Protein AF-A0A2A7E1B2-F1 (afdb_monomer_lite)

Structure (mmCIF, N/CA/C/O backbone):
data_AF-A0A2A7E1B2-F1
#
_entry.id   AF-A0A2A7E1B2-F1
#
loop_
_atom_site.group_PDB
_atom_site.id
_atom_site.type_symbol
_atom_site.label_atom_id
_atom_site.label_alt_id
_atom_site.label_comp_id
_atom_site.label_asym_id
_atom_site.label_entity_id
_atom_site.label_seq_id
_atom_site.pdbx_PDB_ins_code
_atom_site.Cartn_x
_atom_site.Cartn_y
_atom_site.Cartn_z
_atom_site.occupancy
_atom_site.B_iso_or_equiv
_atom_site.auth_seq_id
_atom_site.auth_comp_id
_atom_site.auth_asym_id
_atom_site.auth_atom_id
_atom_site.pdbx_PDB_model_num
ATOM 1 N N . MET A 1 1 ? -1.905 -2.156 -17.313 1.00 76.38 1 MET A N 1
ATOM 2 C CA . MET A 1 1 ? -1.564 -1.532 -16.028 1.00 76.38 1 MET A CA 1
ATOM 3 C C . MET A 1 1 ? -2.822 -1.446 -15.202 1.00 76.38 1 MET A C 1
ATOM 5 O O . MET A 1 1 ? -3.776 -0.802 -15.631 1.00 76.38 1 MET A O 1
ATOM 9 N N . THR A 1 2 ? -2.856 -2.182 -14.099 1.00 91.81 2 THR A N 1
ATOM 10 C CA . THR A 1 2 ? -3.909 -2.082 -13.088 1.00 91.81 2 THR A CA 1
ATOM 11 C C . THR A 1 2 ? -3.585 -0.944 -12.125 1.00 91.81 2 THR A C 1
ATOM 13 O O . THR A 1 2 ? -2.469 -0.430 -12.110 1.00 91.81 2 THR A O 1
ATOM 16 N N . ILE A 1 3 ? -4.558 -0.536 -11.311 1.00 88.44 3 ILE A N 1
ATOM 17 C CA . ILE A 1 3 ? -4.289 0.430 -10.243 1.00 88.44 3 ILE A CA 1
ATOM 18 C C . ILE A 1 3 ? -3.261 -0.108 -9.234 1.00 88.44 3 ILE A C 1
ATOM 20 O O . ILE A 1 3 ? -2.522 0.690 -8.672 1.00 88.44 3 ILE A O 1
ATOM 24 N N . GLY A 1 4 ? -3.164 -1.435 -9.072 1.00 87.31 4 GLY A N 1
ATOM 25 C CA . GLY A 1 4 ? -2.124 -2.082 -8.268 1.00 87.31 4 GLY A CA 1
ATOM 26 C C . GLY A 1 4 ? -0.732 -1.776 -8.809 1.00 87.31 4 GLY A C 1
ATOM 27 O O . GLY A 1 4 ? 0.071 -1.194 -8.098 1.00 87.31 4 GLY A O 1
ATOM 28 N N . ASP A 1 5 ? -0.512 -2.009 -10.105 1.00 91.75 5 ASP A N 1
ATOM 29 C CA . ASP A 1 5 ? 0.786 -1.765 -10.752 1.00 91.75 5 ASP A CA 1
ATOM 30 C C . ASP A 1 5 ? 1.251 -0.299 -10.598 1.00 91.75 5 ASP A C 1
ATOM 32 O O . ASP A 1 5 ? 2.441 -0.018 -10.471 1.00 91.75 5 ASP A O 1
ATOM 36 N N . CYS A 1 6 ? 0.313 0.656 -10.613 1.00 90.44 6 CYS A N 1
ATOM 37 C CA . CYS A 1 6 ? 0.623 2.073 -10.409 1.00 90.44 6 CYS A CA 1
ATOM 38 C C . CYS A 1 6 ? 0.982 2.398 -8.952 1.00 90.44 6 CYS A C 1
ATOM 40 O O . CYS A 1 6 ? 1.826 3.261 -8.715 1.00 90.44 6 CYS A O 1
ATOM 42 N N . LEU A 1 7 ? 0.312 1.759 -7.990 1.00 87.62 7 LEU A N 1
ATOM 43 C CA . LEU A 1 7 ? 0.581 1.941 -6.564 1.00 87.62 7 LEU A CA 1
ATOM 44 C C . LEU A 1 7 ? 1.924 1.321 -6.181 1.00 87.62 7 LEU A C 1
ATOM 46 O 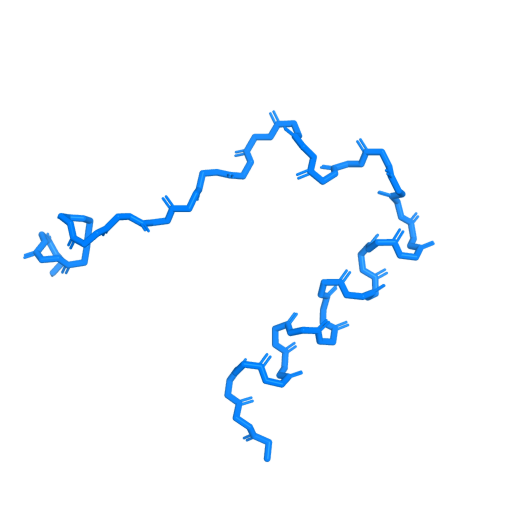O . LEU A 1 7 ? 2.705 1.984 -5.507 1.00 87.62 7 LEU A O 1
ATOM 50 N N . ASP A 1 8 ? 2.221 0.129 -6.697 1.00 87.81 8 ASP A N 1
ATOM 51 C CA . ASP A 1 8 ? 3.493 -0.561 -6.475 1.00 87.81 8 ASP A CA 1
ATOM 52 C C . ASP A 1 8 ? 4.679 0.282 -6.981 1.00 87.81 8 ASP A C 1
ATOM 54 O O . ASP A 1 8 ? 5.684 0.426 -6.290 1.00 87.81 8 ASP A O 1
ATOM 58 N N . TYR A 1 9 ? 4.540 0.938 -8.142 1.00 89.75 9 TYR A N 1
ATOM 59 C CA . TYR A 1 9 ? 5.557 1.861 -8.666 1.00 89.75 9 TYR A CA 1
ATOM 60 C C . TYR A 1 9 ? 5.810 3.073 -7.752 1.00 89.75 9 TYR A C 1
ATOM 62 O O . TYR A 1 9 ? 6.941 3.547 -7.620 1.00 89.75 9 TYR A O 1
ATOM 70 N N . ILE A 1 10 ? 4.751 3.617 -7.146 1.00 87.38 10 ILE A N 1
ATOM 71 C CA . ILE A 1 10 ? 4.865 4.754 -6.227 1.00 87.38 10 ILE A CA 1
ATOM 72 C C . ILE A 1 10 ? 5.539 4.312 -4.928 1.00 87.38 10 ILE A C 1
ATOM 74 O O . ILE A 1 10 ? 6.388 5.050 -4.428 1.00 87.38 10 ILE A O 1
ATOM 78 N N . ASP A 1 11 ? 5.185 3.134 -4.415 1.00 85.19 11 ASP A N 1
ATOM 79 C CA . ASP A 1 11 ? 5.782 2.563 -3.205 1.00 85.19 11 ASP A CA 1
ATOM 80 C C . ASP A 1 11 ? 7.287 2.349 -3.410 1.00 85.19 11 ASP A C 1
ATOM 82 O O . ASP A 1 11 ? 8.093 2.928 -2.685 1.00 85.19 11 ASP A O 1
ATOM 86 N N . GLU A 1 12 ? 7.684 1.688 -4.503 1.00 86.31 12 GLU A N 1
ATOM 87 C CA . GLU A 1 12 ? 9.095 1.466 -4.857 1.00 86.31 12 GLU A CA 1
ATOM 88 C C . GLU A 1 12 ? 9.879 2.790 -4.980 1.00 86.31 12 GLU A C 1
ATOM 90 O O . GLU A 1 12 ? 11.018 2.922 -4.517 1.00 86.31 12 GLU A O 1
ATOM 95 N N . TYR A 1 13 ? 9.265 3.821 -5.571 1.00 86.62 13 TYR A N 1
ATOM 96 C CA . TYR A 1 13 ? 9.875 5.147 -5.673 1.00 86.62 13 TYR A CA 1
ATOM 97 C C . TYR A 1 13 ? 10.063 5.824 -4.304 1.00 86.62 13 TYR A C 1
ATOM 99 O O . TYR A 1 13 ? 11.069 6.509 -4.076 1.00 86.62 13 TYR A O 1
ATOM 107 N N . VAL A 1 14 ? 9.098 5.673 -3.395 1.00 84.31 14 VAL A N 1
ATOM 108 C CA . VAL A 1 14 ? 9.146 6.243 -2.043 1.00 84.31 14 VAL A CA 1
ATOM 109 C C . VAL A 1 14 ? 10.166 5.501 -1.176 1.00 84.31 14 VAL A C 1
ATOM 111 O O . VAL A 1 14 ? 10.978 6.175 -0.529 1.00 84.31 14 VAL A O 1
ATOM 114 N N . GLU A 1 15 ? 10.199 4.167 -1.239 1.00 83.88 15 GLU A N 1
ATOM 115 C CA . GLU A 1 15 ? 11.185 3.290 -0.587 1.00 83.88 15 GLU A CA 1
ATOM 116 C C . GLU A 1 15 ? 12.615 3.717 -0.932 1.00 83.88 15 GLU A C 1
ATOM 118 O O . GLU A 1 15 ? 13.435 3.999 -0.049 1.00 83.88 15 GLU A O 1
ATOM 123 N N . LEU A 1 16 ? 12.901 3.846 -2.234 1.00 85.38 16 LEU A N 1
ATOM 124 C CA . LEU A 1 16 ? 14.228 4.191 -2.742 1.00 85.38 16 LEU A CA 1
ATOM 125 C C . LEU A 1 16 ? 14.693 5.572 -2.260 1.00 85.38 16 LEU A C 1
ATOM 127 O O . LEU A 1 16 ? 15.886 5.807 -2.049 1.00 85.38 16 LEU A O 1
ATOM 131 N N . ARG A 1 17 ? 13.756 6.512 -2.104 1.00 82.56 17 ARG A N 1
ATOM 132 C CA . ARG A 1 17 ? 14.066 7.909 -1.789 1.00 82.56 17 ARG A CA 1
ATOM 133 C C . ARG A 1 17 ? 14.077 8.197 -0.290 1.00 82.56 17 ARG A C 1
ATOM 135 O O . ARG A 1 17 ? 14.703 9.178 0.119 1.00 82.56 17 ARG A O 1
ATOM 142 N N . ASN A 1 18 ? 13.369 7.416 0.527 1.00 78.81 18 ASN A N 1
ATOM 143 C CA . ASN A 1 18 ? 13.268 7.677 1.960 1.00 78.81 18 ASN A CA 1
ATOM 144 C C . ASN A 1 18 ? 13.003 6.406 2.797 1.00 78.81 18 ASN A C 1
ATOM 1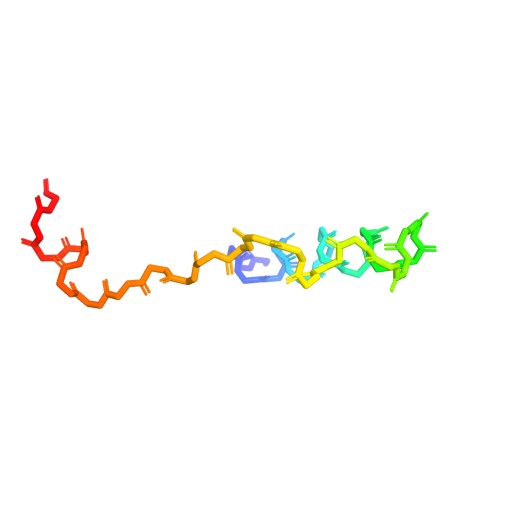46 O O . ASN A 1 18 ? 11.929 6.260 3.385 1.00 78.81 18 ASN A O 1
ATOM 150 N N . PRO A 1 19 ? 14.016 5.536 2.963 1.00 66.62 19 PRO A N 1
ATOM 151 C CA . PRO A 1 19 ? 13.860 4.191 3.534 1.00 66.62 19 PRO A CA 1
ATOM 152 C C . PRO A 1 19 ? 13.455 4.151 5.021 1.00 66.62 19 PRO A C 1
ATOM 154 O O . PRO A 1 19 ? 13.270 3.083 5.589 1.00 66.62 19 PRO A O 1
ATOM 157 N N . LYS A 1 20 ? 13.355 5.305 5.697 1.00 65.81 20 LYS A N 1
ATOM 158 C CA . LYS A 1 20 ? 12.956 5.413 7.114 1.00 65.81 20 LYS A CA 1
ATOM 159 C C . LYS A 1 20 ? 11.524 5.910 7.321 1.00 65.81 20 LYS A C 1
ATOM 161 O O . LYS A 1 20 ? 11.080 5.976 8.461 1.00 65.81 20 LYS A O 1
ATOM 166 N N . LYS A 1 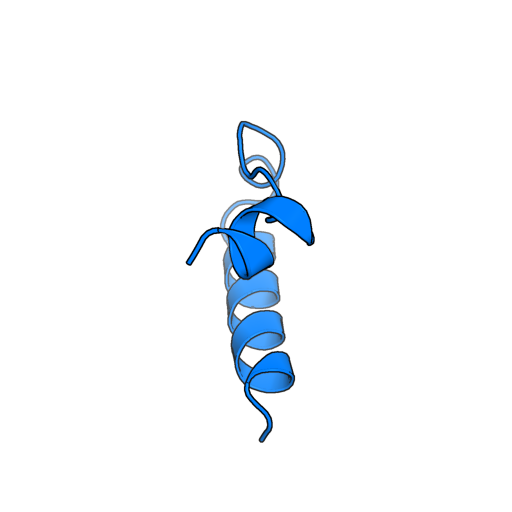21 ? 10.821 6.319 6.259 1.00 63.53 21 LYS A N 1
ATOM 167 C CA . LYS A 1 21 ? 9.554 7.061 6.378 1.00 63.53 21 LYS A CA 1
ATOM 168 C C . LYS A 1 21 ? 8.302 6.181 6.356 1.00 63.53 21 LYS A C 1
ATOM 170 O O . LYS A 1 21 ? 7.212 6.670 6.632 1.00 63.53 21 LYS A O 1
ATOM 175 N N . GLU A 1 22 ? 8.454 4.901 6.041 1.00 58.69 22 GLU A N 1
ATOM 176 C CA . GLU A 1 22 ? 7.336 4.018 5.690 1.00 58.69 22 GLU A CA 1
ATOM 177 C C . GLU A 1 22 ? 6.493 3.546 6.868 1.00 58.69 22 GLU A C 1
ATOM 179 O O . GLU A 1 22 ? 5.350 3.140 6.690 1.00 58.69 22 GLU A O 1
ATOM 184 N N . GLN A 1 23 ? 7.031 3.610 8.083 1.00 57.19 23 GLN A N 1
ATOM 185 C CA . GLN A 1 23 ? 6.390 2.975 9.233 1.00 57.19 23 GLN A CA 1
ATOM 186 C C . GLN A 1 23 ? 5.717 3.954 10.189 1.00 57.19 23 GLN A C 1
ATOM 188 O O . GLN A 1 23 ? 5.045 3.514 11.118 1.00 57.19 23 GLN A O 1
ATOM 193 N N . GLU A 1 24 ? 5.877 5.268 10.004 1.00 56.53 24 GLU A N 1
ATOM 194 C CA . GLU A 1 24 ? 5.528 6.176 11.095 1.00 56.53 24 GLU A CA 1
ATOM 195 C C . GLU A 1 24 ? 4.029 6.409 11.287 1.00 56.53 24 GLU A C 1
ATOM 197 O O . GLU A 1 24 ? 3.679 6.731 12.413 1.00 56.53 24 GLU A O 1
ATOM 202 N N . ASN A 1 25 ? 3.132 6.244 10.294 1.00 58.50 25 ASN A N 1
ATOM 203 C CA . ASN A 1 25 ? 1.68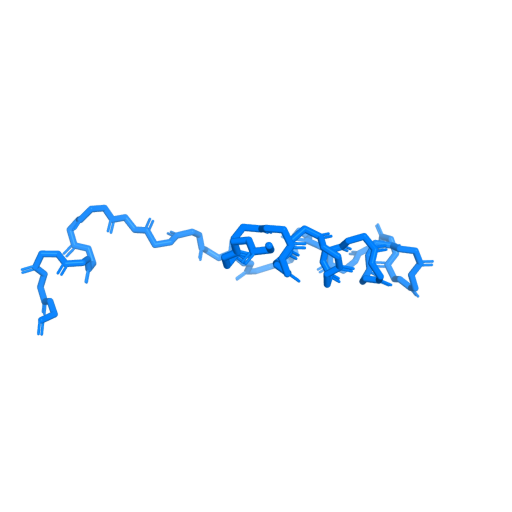5 6.467 10.532 1.00 58.50 25 ASN A CA 1
ATOM 204 C C . ASN A 1 25 ? 0.704 6.046 9.406 1.00 58.50 25 ASN A C 1
ATOM 206 O O . ASN A 1 25 ? -0.412 6.566 9.326 1.00 58.50 25 ASN A O 1
ATOM 210 N N . THR A 1 26 ? 1.057 5.130 8.505 1.00 70.25 26 THR A N 1
ATOM 211 C CA . THR A 1 26 ? 0.143 4.698 7.427 1.00 70.25 26 THR A CA 1
ATOM 212 C C . THR A 1 26 ? -0.796 3.580 7.901 1.00 70.25 26 THR A C 1
ATOM 214 O O . THR A 1 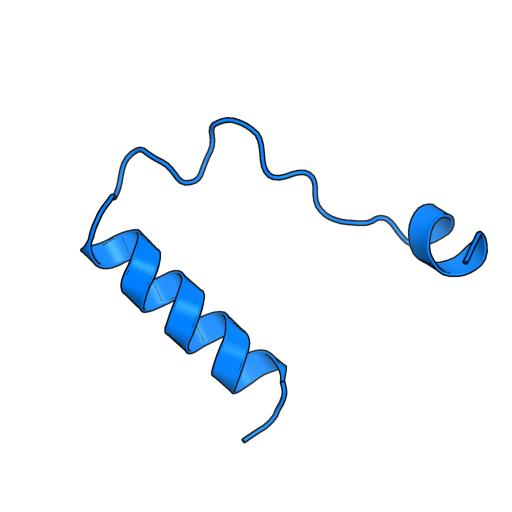26 ? -0.475 2.394 7.874 1.00 70.25 26 THR A O 1
ATOM 217 N N . ARG A 1 27 ? -2.008 3.949 8.339 1.00 82.44 27 ARG A N 1
ATOM 218 C CA . ARG A 1 27 ? -3.099 2.991 8.602 1.00 82.44 27 ARG A CA 1
ATOM 219 C C . ARG A 1 27 ? -3.652 2.448 7.281 1.00 82.44 27 ARG A C 1
ATOM 221 O O . ARG A 1 27 ? -4.096 3.224 6.439 1.00 82.44 27 ARG A O 1
ATOM 228 N N . LYS A 1 28 ? -3.718 1.120 7.137 1.00 84.69 28 LYS A N 1
ATOM 229 C CA . LYS A 1 28 ? -4.482 0.474 6.056 1.00 84.69 28 LYS A CA 1
ATOM 230 C C . LYS A 1 28 ? -5.985 0.604 6.320 1.00 84.69 28 LYS A C 1
ATOM 232 O O . LYS A 1 28 ? -6.427 0.437 7.459 1.00 84.69 28 LYS A O 1
ATOM 237 N N . ALA A 1 29 ? -6.757 0.892 5.275 1.00 86.62 29 ALA A N 1
ATOM 238 C CA . ALA A 1 29 ? -8.214 0.882 5.355 1.00 86.62 29 ALA A CA 1
ATOM 239 C C . ALA A 1 29 ? -8.715 -0.537 5.665 1.00 86.62 29 ALA A C 1
ATOM 241 O O . ALA A 1 29 ? -8.192 -1.523 5.142 1.00 86.62 29 ALA A O 1
ATOM 242 N N . THR A 1 30 ? -9.711 -0.634 6.536 1.00 90.31 30 THR A N 1
ATOM 243 C CA . THR A 1 30 ? -10.386 -1.890 6.875 1.00 90.31 30 THR A CA 1
ATOM 244 C C . THR A 1 30 ? -11.653 -2.054 6.043 1.00 90.31 30 THR A C 1
ATOM 246 O O . THR A 1 30 ? -12.164 -1.083 5.489 1.00 90.31 30 THR A O 1
ATOM 249 N N . GLN A 1 31 ? -12.200 -3.270 5.989 1.00 89.75 31 GLN A N 1
ATOM 250 C CA . GLN A 1 31 ? -13.471 -3.521 5.303 1.00 89.75 31 GLN A CA 1
ATOM 251 C C . GLN A 1 31 ? -14.589 -2.622 5.851 1.00 89.75 31 GLN A C 1
ATOM 253 O O . GLN A 1 31 ? -15.326 -2.023 5.080 1.00 89.75 31 GLN A O 1
ATOM 258 N N . SER A 1 32 ? -14.627 -2.414 7.170 1.00 93.75 32 SER A N 1
ATOM 259 C CA . SER A 1 32 ? -15.586 -1.511 7.811 1.00 93.75 32 SER A CA 1
ATOM 260 C C . SER A 1 32 ? -15.444 -0.052 7.373 1.00 93.75 32 SER A C 1
ATOM 262 O O . SER A 1 32 ? -16.427 0.674 7.398 1.00 93.75 32 SER A O 1
ATOM 264 N N . ASP A 1 33 ? -14.256 0.405 6.972 1.00 91.75 33 ASP A N 1
ATOM 265 C CA . ASP A 1 33 ? -14.083 1.765 6.441 1.00 91.75 33 ASP A CA 1
ATOM 266 C C . ASP A 1 33 ? -14.672 1.906 5.033 1.00 91.75 33 ASP A C 1
ATOM 268 O O . ASP A 1 33 ? -15.126 2.983 4.662 1.00 91.75 33 ASP A O 1
ATOM 272 N N . ILE A 1 34 ? -14.669 0.816 4.264 1.00 91.31 34 ILE A N 1
ATOM 273 C CA . ILE A 1 34 ? -15.232 0.756 2.912 1.00 91.31 34 ILE A CA 1
ATOM 274 C C . ILE A 1 34 ? -16.751 0.581 2.982 1.00 91.31 34 ILE A C 1
ATOM 276 O O . ILE A 1 34 ? -17.474 1.225 2.234 1.00 91.31 34 ILE A O 1
ATOM 280 N N . ASP A 1 35 ? -17.239 -0.247 3.907 1.00 94.25 35 ASP A N 1
ATOM 281 C CA . ASP A 1 35 ? -18.672 -0.503 4.092 1.00 94.25 35 ASP A CA 1
ATOM 282 C C . ASP A 1 35 ? -19.432 0.726 4.631 1.00 94.25 35 ASP A C 1
ATOM 284 O O . ASP A 1 35 ? -20.646 0.819 4.464 1.00 94.25 35 ASP A O 1
ATOM 288 N N . ASN A 1 36 ? -18.730 1.655 5.295 1.00 89.69 36 ASN A N 1
ATOM 289 C CA . ASN A 1 36 ? -19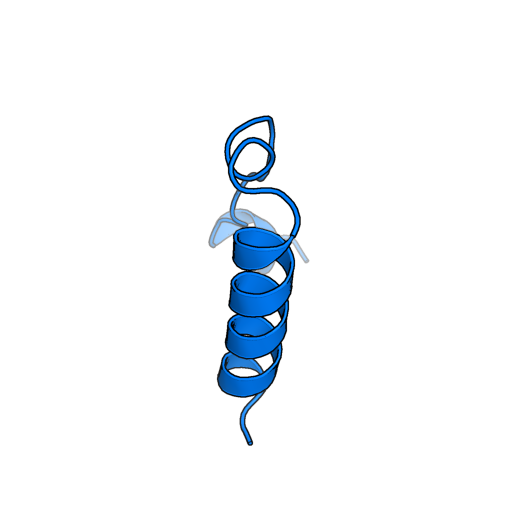.281 2.907 5.832 1.00 89.69 36 ASN A CA 1
ATOM 290 C C . ASN A 1 36 ? -19.160 4.107 4.866 1.00 89.69 36 ASN A C 1
ATOM 292 O O . ASN A 1 36 ? -19.429 5.239 5.278 1.00 89.69 36 ASN A O 1
ATOM 296 N N . PHE A 1 37 ? -18.719 3.877 3.627 1.00 78.25 37 PHE A N 1
ATOM 297 C CA . PHE A 1 37 ? -18.571 4.890 2.577 1.00 78.25 37 PHE A CA 1
ATOM 298 C C . PHE A 1 37 ? -19.835 4.993 1.714 1.00 78.25 37 PHE A C 1
ATOM 300 O O . PHE A 1 37 ? -20.190 6.134 1.337 1.00 78.25 37 PHE A O 1
#

Foldseek 3Di:
DDPVVVVVVVVVVCCVVPVPPPPDDDDDDDPVNVVVD

pLDDT: mean 81.67, std 11.19, range [56.53, 94.25]

Radius of gyration: 12.9 Å; chains: 1; bounding box: 34×11×27 Å

Sequence (37 aa):
MTIGDCLDYIDEYVELRNPKKEQENTRKATQSDIDNF

Secondary structure (DSSP, 8-state):
--HHHHHHHHHHHHHHH-TTSTTSS-PPPPHHHHHT-